Protein AF-A0A067BI91-F1 (afdb_monomer_lite)

Radius of gyration: 34.08 Å; chains: 1; bounding box: 49×47×97 Å

Organism: Saprolegnia parasitica (strain CBS 223.65) (NCBI:txid695850)

Secondary structure (DSSP, 8-state):
--THHHHHHHSSTT----S---HHHHHHHHHHHHHHT---SSPPPHHHHHHHHS-TTTSPPP---EEE-TTT--EEETTS--HHHHHHTTTT--

Sequence (94 aa):
MALQRLVTSVQMELAAHGACDHDHDHEADELNDALWHACPKSKVTPSRKKIRNNDPSKRLKNIVHLQSCEHCGTKKLRHRLCMDCFKKGTYFTS

InterPro domains:
  IPR002677 Large ribosomal subunit protein bL32 [PF01783] (38-90)
  IPR002677 Large ribosomal subunit protein bL32 [TIGR01031] (38-87)
  IPR011332 Zinc-binding ribosomal protein [SSF57829] (36-87)
  IPR051991 Mitochondrial ribosomal protein bL32 [PTHR21026] (31-88)

Structure (mmCIF, N/CA/C/O backbone):
data_AF-A0A067BI91-F1
#
_entry.id   AF-A0A067BI91-F1
#
loop_
_atom_site.group_PDB
_atom_site.id
_atom_site.type_symbol
_atom_site.label_atom_id
_atom_site.label_alt_id
_atom_site.label_comp_id
_atom_site.label_asym_id
_atom_site.label_entity_id
_atom_site.label_seq_id
_atom_site.pd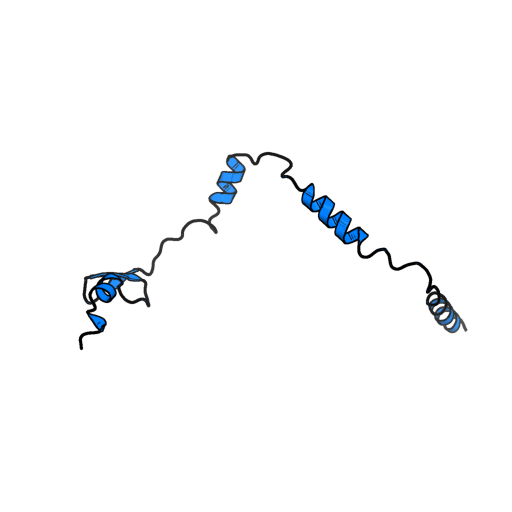bx_PDB_ins_code
_atom_site.Cartn_x
_atom_site.Cartn_y
_atom_site.Cartn_z
_atom_site.occupancy
_atom_site.B_iso_or_equiv
_atom_site.auth_seq_id
_atom_site.auth_comp_id
_atom_site.auth_asym_id
_atom_site.auth_atom_id
_atom_site.pdbx_PDB_model_num
ATOM 1 N N . MET A 1 1 ? -19.675 -14.318 -71.041 1.00 57.47 1 MET A N 1
ATOM 2 C CA . MET A 1 1 ? -19.027 -15.643 -71.198 1.00 57.47 1 MET A CA 1
ATOM 3 C C . MET A 1 1 ? -17.746 -15.827 -70.366 1.00 57.47 1 MET A C 1
ATOM 5 O O . MET A 1 1 ? -17.289 -16.955 -70.274 1.00 57.47 1 MET A O 1
ATOM 9 N N . ALA A 1 2 ? -17.176 -14.793 -69.721 1.00 53.91 2 ALA A N 1
ATOM 10 C CA . ALA A 1 2 ? -15.975 -14.950 -68.876 1.00 53.91 2 ALA A CA 1
ATOM 11 C C . ALA A 1 2 ? -16.267 -15.206 -67.377 1.00 53.91 2 ALA A C 1
ATOM 13 O O . ALA A 1 2 ? -15.486 -15.874 -66.712 1.00 53.91 2 ALA A O 1
ATOM 14 N N . LEU A 1 3 ? -17.407 -14.744 -66.849 1.00 53.44 3 LEU A N 1
ATOM 15 C CA . LEU A 1 3 ? -17.742 -14.864 -65.419 1.00 53.44 3 LEU A CA 1
ATOM 16 C C . LEU A 1 3 ? -18.234 -16.259 -64.986 1.00 53.44 3 LEU A C 1
ATOM 18 O O . LEU A 1 3 ? -18.089 -16.616 -63.824 1.00 53.44 3 LEU A O 1
ATOM 22 N N . GLN A 1 4 ? -18.740 -17.085 -65.910 1.00 54.03 4 GLN A N 1
ATOM 23 C CA . GLN A 1 4 ? -19.251 -18.423 -65.573 1.00 54.03 4 GLN A CA 1
ATOM 24 C C . GLN A 1 4 ? -18.133 -19.449 -65.288 1.00 54.03 4 GLN A C 1
ATOM 26 O O . GLN A 1 4 ? -18.400 -20.491 -64.701 1.00 54.03 4 GLN A O 1
ATOM 31 N N . ARG A 1 5 ? -16.882 -19.171 -65.688 1.00 51.62 5 ARG A N 1
ATOM 32 C CA . ARG A 1 5 ? -15.744 -20.102 -65.542 1.00 51.62 5 ARG A CA 1
ATOM 33 C C . ARG A 1 5 ? -15.028 -20.032 -64.190 1.00 51.62 5 ARG A C 1
ATOM 35 O O . ARG A 1 5 ? -14.362 -20.993 -63.829 1.00 51.62 5 ARG A O 1
ATOM 42 N N . LEU A 1 6 ? -15.168 -18.936 -63.441 1.00 50.12 6 LEU A N 1
ATOM 43 C CA . LEU A 1 6 ? -14.529 -18.797 -62.123 1.00 50.12 6 LEU A CA 1
ATOM 44 C C . LEU A 1 6 ? -15.299 -19.514 -61.009 1.00 50.12 6 LEU A C 1
ATOM 46 O O . LEU A 1 6 ? -14.712 -19.884 -60.001 1.00 50.12 6 LEU A O 1
ATOM 50 N N . VAL A 1 7 ? -16.600 -19.755 -61.189 1.00 51.25 7 VAL A N 1
ATOM 51 C CA . VAL A 1 7 ? -17.412 -20.446 -60.174 1.00 51.25 7 VAL A CA 1
ATOM 52 C C . VAL A 1 7 ? -17.100 -21.948 -60.160 1.00 51.25 7 VAL A C 1
ATOM 54 O O . VAL A 1 7 ? -17.040 -22.559 -59.101 1.00 51.25 7 VAL A O 1
ATOM 57 N N . THR A 1 8 ? -16.780 -22.538 -61.318 1.00 51.53 8 THR A N 1
ATOM 58 C CA . THR A 1 8 ? -16.455 -23.970 -61.428 1.00 51.53 8 THR A CA 1
ATOM 59 C C . THR A 1 8 ? -15.075 -24.349 -60.890 1.00 51.53 8 THR A C 1
ATOM 61 O O . THR A 1 8 ? -14.874 -25.511 -60.555 1.00 51.53 8 THR A O 1
ATOM 64 N N . SER A 1 9 ? -14.126 -23.411 -60.774 1.00 45.03 9 SER A N 1
ATOM 65 C CA . SER A 1 9 ? -12.812 -23.705 -60.179 1.00 45.03 9 SER A CA 1
ATOM 66 C C . SER A 1 9 ? -12.841 -23.750 -58.651 1.00 45.03 9 SER A C 1
ATOM 68 O O . SER A 1 9 ? -11.996 -24.403 -58.056 1.00 45.03 9 SER A O 1
ATOM 70 N N . VAL A 1 10 ? -13.819 -23.102 -58.008 1.00 47.78 10 VAL A N 1
ATOM 71 C CA . VAL A 1 10 ? -13.937 -23.090 -56.537 1.00 47.78 10 VAL A CA 1
ATOM 72 C C . VAL A 1 10 ? -14.549 -24.394 -56.003 1.00 47.78 10 VAL A C 1
ATOM 74 O O . VAL A 1 10 ? -14.347 -24.751 -54.849 1.00 47.78 10 VAL A O 1
ATOM 77 N N . GLN A 1 11 ? -15.271 -25.149 -56.837 1.00 43.09 11 GLN A N 1
ATOM 78 C CA . GLN A 1 11 ? -16.050 -26.313 -56.396 1.00 43.09 11 GLN A CA 1
ATOM 79 C C . GLN A 1 11 ? -15.328 -27.668 -56.466 1.00 43.09 11 GLN A C 1
ATOM 81 O O . GLN A 1 11 ? -15.901 -28.660 -56.023 1.00 43.09 11 GLN A O 1
ATOM 86 N N . MET A 1 12 ? -14.092 -27.737 -56.974 1.00 43.09 12 MET A N 1
ATOM 87 C CA . MET A 1 12 ? -13.351 -29.007 -57.086 1.00 43.09 12 MET A CA 1
ATOM 88 C C . MET A 1 12 ? -12.296 -29.259 -56.001 1.00 43.09 12 MET A C 1
ATOM 90 O O . MET A 1 12 ? -11.813 -30.382 -55.908 1.00 43.09 12 MET A O 1
ATOM 94 N N . GLU A 1 13 ? -11.978 -28.295 -55.137 1.00 39.12 13 GLU A N 1
ATOM 95 C CA . GLU A 1 13 ? -11.026 -28.537 -54.035 1.00 39.12 13 GLU A CA 1
ATOM 96 C C . GLU A 1 13 ? -11.694 -29.064 -52.752 1.00 39.12 13 GLU A C 1
ATOM 98 O O . GLU A 1 13 ? -11.017 -29.393 -51.785 1.00 39.12 13 GLU A O 1
ATOM 103 N N . LEU A 1 14 ? -13.024 -29.227 -52.748 1.00 46.72 14 LEU A N 1
ATOM 104 C CA . LEU A 1 14 ? -13.784 -29.711 -51.587 1.00 46.72 14 LEU A CA 1
ATOM 105 C C . LEU A 1 14 ? -13.893 -31.249 -51.494 1.00 46.72 14 LEU A C 1
ATOM 107 O O . LEU A 1 14 ? -14.705 -31.763 -50.729 1.00 46.72 14 LEU A O 1
ATOM 111 N N . ALA A 1 15 ? -13.110 -31.996 -52.280 1.00 40.41 15 ALA A N 1
ATOM 112 C CA . ALA A 1 15 ? -13.214 -33.455 -52.401 1.00 40.41 15 ALA A CA 1
ATOM 113 C C . ALA A 1 15 ? -11.900 -34.205 -52.107 1.00 40.41 15 ALA A C 1
ATOM 115 O O . ALA A 1 15 ? -11.644 -35.258 -52.685 1.00 40.41 15 ALA A O 1
ATOM 116 N N . ALA A 1 16 ? -11.085 -33.694 -51.183 1.00 43.66 16 ALA A N 1
ATOM 117 C CA . ALA A 1 16 ? -9.976 -34.437 -50.584 1.00 43.66 16 ALA A CA 1
ATOM 118 C C . ALA A 1 16 ? -10.272 -34.733 -49.104 1.00 43.66 16 ALA A C 1
ATOM 120 O O . ALA A 1 16 ? -9.571 -34.287 -48.203 1.00 43.66 16 ALA A O 1
ATOM 121 N N . HIS A 1 17 ? -11.340 -35.490 -48.848 1.00 45.12 17 HIS A N 1
ATOM 122 C CA . HIS A 1 17 ? -11.452 -36.234 -47.597 1.00 45.12 17 HIS A CA 1
ATOM 123 C C . HIS A 1 17 ? -10.584 -37.488 -47.720 1.00 45.12 17 HIS A C 1
ATOM 125 O O . HIS A 1 17 ? -10.907 -38.380 -48.504 1.00 45.12 17 HIS A O 1
ATOM 131 N N . GLY A 1 18 ? -9.494 -37.555 -46.953 1.00 46.97 18 GLY A N 1
ATOM 132 C CA . GLY A 1 18 ? -8.717 -38.786 -46.824 1.00 46.97 18 GLY A CA 1
ATOM 133 C C . GLY A 1 18 ? -7.242 -38.612 -46.473 1.00 46.97 18 GLY A C 1
ATOM 134 O O . GLY A 1 18 ? -6.405 -39.192 -47.155 1.00 46.97 18 GLY A O 1
ATOM 135 N N . ALA A 1 19 ? -6.913 -37.866 -45.418 1.00 47.53 19 ALA A N 1
ATOM 136 C CA . ALA A 1 19 ? -5.648 -38.038 -44.709 1.00 47.53 19 ALA A CA 1
ATOM 137 C C . ALA A 1 19 ? -5.907 -37.872 -43.206 1.00 47.53 19 ALA A C 1
ATOM 139 O O . ALA A 1 19 ? -6.515 -36.901 -42.777 1.00 47.53 19 ALA A O 1
ATOM 140 N N . CYS A 1 20 ? -5.530 -38.915 -42.479 1.00 43.09 20 CYS A N 1
ATOM 141 C CA . CYS A 1 20 ? -5.593 -39.146 -41.042 1.00 43.09 20 CYS A CA 1
ATOM 142 C C . CYS A 1 20 ? -5.629 -37.908 -40.125 1.00 43.09 20 CYS A C 1
ATOM 144 O O . CYS A 1 20 ? -4.644 -37.190 -39.998 1.00 43.09 20 CYS A O 1
ATOM 146 N N . ASP A 1 21 ? -6.721 -37.789 -39.367 1.00 44.50 21 ASP A N 1
ATOM 147 C CA . ASP A 1 21 ? -6.779 -37.100 -38.077 1.00 44.50 21 ASP A CA 1
ATOM 148 C C . ASP A 1 21 ? -5.805 -37.756 -37.071 1.00 44.50 21 ASP A C 1
ATOM 150 O O . ASP A 1 21 ? -6.188 -38.643 -36.305 1.00 44.50 21 ASP A O 1
ATOM 154 N N . HIS A 1 22 ? -4.532 -37.350 -37.083 1.00 49.22 22 HIS A N 1
ATOM 155 C CA . HIS A 1 22 ? -3.573 -37.623 -35.997 1.00 49.22 22 HIS A CA 1
ATOM 156 C C . HIS A 1 22 ? -2.941 -36.344 -35.409 1.00 49.22 22 HIS A C 1
ATOM 158 O O . HIS A 1 22 ? -2.153 -36.406 -34.472 1.00 49.22 22 HIS A O 1
ATOM 164 N N . ASP A 1 23 ? -3.321 -35.162 -35.896 1.00 49.44 23 ASP A N 1
ATOM 165 C CA . ASP A 1 23 ? -2.536 -33.940 -35.672 1.00 49.44 23 ASP A CA 1
ATOM 166 C C . ASP A 1 23 ? -3.041 -33.043 -34.523 1.00 49.44 23 ASP A C 1
ATOM 168 O O . ASP A 1 23 ? -2.582 -31.912 -34.380 1.00 49.44 23 ASP A O 1
ATOM 172 N N . HIS A 1 24 ? -3.984 -33.501 -33.689 1.00 54.44 24 HIS A N 1
ATOM 173 C CA . HIS A 1 24 ? -4.458 -32.702 -32.542 1.00 54.44 24 HIS A CA 1
ATOM 174 C C . HIS A 1 24 ? -3.714 -32.997 -31.231 1.00 54.44 24 HIS A C 1
ATOM 176 O O . HIS A 1 24 ? -3.632 -32.124 -30.368 1.00 54.44 24 HIS A O 1
ATOM 182 N N . ASP A 1 25 ? -3.135 -34.193 -31.098 1.00 55.44 25 ASP A N 1
ATOM 183 C CA . ASP A 1 25 ? -2.386 -34.596 -29.902 1.00 55.44 25 ASP A CA 1
ATOM 184 C C . ASP A 1 25 ? -0.916 -34.127 -29.958 1.00 55.44 25 ASP A C 1
ATOM 186 O O . ASP A 1 25 ? -0.338 -33.777 -28.931 1.00 55.44 25 ASP A O 1
ATOM 190 N N . HIS A 1 26 ? -0.331 -34.024 -31.159 1.00 59.59 26 HIS A N 1
ATOM 191 C CA . HIS A 1 26 ? 1.082 -33.664 -31.350 1.00 59.59 26 HIS A CA 1
ATOM 192 C C . HIS A 1 26 ? 1.382 -32.186 -31.025 1.00 59.59 26 HIS A C 1
ATOM 194 O O . HIS A 1 26 ? 2.365 -31.888 -30.354 1.00 59.59 26 HIS A O 1
ATOM 200 N N . GLU A 1 27 ? 0.502 -31.253 -31.406 1.00 62.22 27 GLU A N 1
ATOM 201 C CA . GLU A 1 27 ? 0.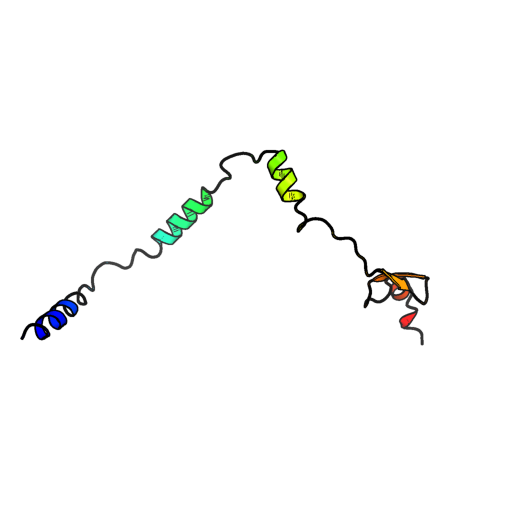646 -29.820 -31.080 1.00 62.22 27 GLU A CA 1
ATOM 202 C C . GLU A 1 27 ? 0.531 -29.547 -29.570 1.00 62.22 27 GLU A C 1
ATOM 204 O O . GLU A 1 27 ? 1.215 -28.680 -29.022 1.00 62.22 27 GLU A O 1
ATOM 209 N N . ALA A 1 28 ? -0.328 -30.295 -28.870 1.00 66.50 28 ALA A N 1
ATOM 210 C CA . ALA A 1 28 ? -0.478 -30.182 -27.422 1.00 66.50 28 ALA A CA 1
ATOM 211 C C . ALA A 1 28 ? 0.744 -30.738 -26.674 1.00 66.50 28 ALA A C 1
ATOM 213 O O . ALA A 1 28 ? 1.137 -30.169 -25.648 1.00 66.50 28 ALA A O 1
ATOM 214 N N . ASP A 1 29 ? 1.354 -31.810 -27.183 1.00 69.44 29 ASP A N 1
ATOM 215 C CA . ASP A 1 29 ? 2.600 -32.364 -26.652 1.00 69.44 29 ASP A CA 1
ATOM 216 C C . ASP A 1 29 ? 3.800 -31.438 -26.918 1.00 69.44 29 ASP A C 1
ATOM 218 O O . ASP A 1 29 ? 4.580 -31.184 -25.999 1.00 69.44 29 ASP A O 1
ATOM 222 N N . GLU A 1 30 ? 3.907 -30.827 -28.101 1.00 70.88 30 GLU A N 1
ATOM 223 C CA . GLU A 1 30 ? 4.961 -29.847 -28.418 1.00 70.88 30 GLU A CA 1
ATOM 224 C C . GLU A 1 30 ? 4.844 -28.552 -27.590 1.00 70.88 30 GLU A C 1
ATOM 226 O O . GLU A 1 30 ? 5.843 -28.023 -27.089 1.00 70.88 30 GLU A O 1
ATOM 231 N N . LEU A 1 31 ? 3.624 -28.043 -27.374 1.00 73.94 31 LEU A N 1
ATOM 232 C CA . LEU A 1 31 ? 3.372 -26.904 -26.478 1.00 73.94 31 LEU A CA 1
ATOM 233 C C . LEU A 1 31 ? 3.703 -27.230 -25.018 1.00 73.94 31 LEU A C 1
ATOM 235 O O . LEU A 1 31 ? 4.239 -26.376 -24.301 1.00 73.94 31 LEU A O 1
ATOM 239 N N . ASN A 1 32 ? 3.389 -28.447 -24.568 1.00 77.62 32 ASN A N 1
ATOM 240 C CA . ASN A 1 32 ? 3.777 -28.909 -23.239 1.00 77.62 32 ASN A CA 1
ATOM 241 C C . ASN A 1 32 ? 5.301 -28.986 -23.113 1.00 77.62 32 ASN A C 1
ATOM 243 O O . ASN A 1 32 ? 5.845 -28.474 -22.133 1.00 77.62 32 ASN A O 1
ATOM 247 N N . ASP A 1 33 ? 5.997 -29.544 -24.101 1.00 80.44 33 ASP A N 1
ATOM 248 C CA . ASP A 1 33 ? 7.460 -29.655 -24.113 1.00 80.44 33 ASP A CA 1
ATOM 249 C C . ASP A 1 33 ? 8.144 -28.274 -24.077 1.00 80.44 33 ASP A C 1
ATOM 251 O O . ASP A 1 33 ? 9.035 -28.010 -23.260 1.00 80.44 33 ASP A O 1
ATOM 255 N N . ALA A 1 34 ? 7.632 -27.314 -24.854 1.00 81.00 34 ALA A N 1
ATOM 256 C CA . ALA A 1 34 ? 8.091 -25.926 -24.821 1.00 81.00 34 ALA A CA 1
ATOM 257 C C . ALA A 1 34 ? 7.908 -25.268 -23.439 1.00 81.00 34 ALA A C 1
ATOM 259 O O . ALA A 1 34 ? 8.757 -24.479 -23.003 1.00 81.00 34 ALA A O 1
ATOM 260 N N . LEU A 1 35 ? 6.825 -25.592 -22.724 1.00 82.62 35 LEU A N 1
ATOM 261 C CA . LEU A 1 35 ? 6.567 -25.084 -21.377 1.00 82.62 35 LEU A CA 1
ATOM 262 C C . LEU A 1 35 ? 7.502 -25.714 -20.334 1.00 82.62 35 LEU A C 1
ATOM 264 O O . LEU A 1 35 ? 7.989 -25.002 -19.453 1.00 82.62 35 LEU A O 1
ATOM 268 N N . TRP A 1 36 ? 7.817 -27.008 -20.450 1.00 81.19 36 TRP A N 1
ATOM 269 C CA . TRP A 1 36 ? 8.789 -27.690 -19.580 1.00 81.19 36 TRP A CA 1
ATOM 270 C C . TRP A 1 36 ? 10.206 -27.127 -19.728 1.00 81.19 36 TRP A C 1
ATOM 272 O O . TRP A 1 36 ? 10.956 -27.047 -18.750 1.00 81.19 36 TRP A O 1
ATOM 282 N N . HIS A 1 37 ? 10.557 -26.654 -20.923 1.00 84.19 37 HIS A N 1
ATOM 283 C CA . HIS A 1 37 ? 11.833 -25.994 -21.198 1.00 84.19 37 HIS A CA 1
ATOM 284 C C . HIS A 1 37 ? 11.838 -24.481 -20.929 1.00 84.19 37 HIS A C 1
ATOM 286 O O . HIS A 1 37 ? 12.894 -23.838 -21.018 1.00 84.19 37 HIS A O 1
ATOM 292 N N . ALA A 1 38 ? 10.702 -23.894 -20.539 1.00 87.69 38 ALA A N 1
ATOM 293 C CA . ALA A 1 38 ? 10.584 -22.472 -20.238 1.00 87.69 38 ALA A CA 1
ATOM 294 C C . ALA A 1 38 ? 11.239 -22.122 -18.888 1.00 87.69 38 ALA A C 1
ATOM 296 O O . ALA A 1 38 ? 10.594 -21.919 -17.861 1.00 87.69 38 ALA A O 1
ATOM 297 N N . CYS A 1 39 ? 12.562 -21.993 -18.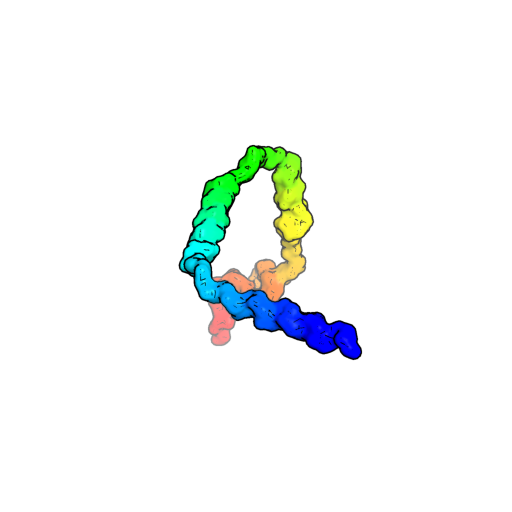894 1.00 89.12 39 CYS A N 1
ATOM 298 C CA . CYS A 1 39 ? 13.337 -21.492 -17.765 1.00 89.12 39 CYS A CA 1
ATOM 299 C C . CYS A 1 39 ? 13.724 -20.018 -17.989 1.00 89.12 39 CYS A C 1
ATOM 301 O O . CYS A 1 39 ? 14.080 -19.634 -19.109 1.00 89.12 39 CYS A O 1
ATOM 303 N N . PRO A 1 40 ? 13.716 -19.159 -16.947 1.00 91.31 40 PRO A N 1
ATOM 304 C CA . PRO A 1 40 ? 14.289 -17.824 -17.046 1.00 91.31 40 PRO A CA 1
ATOM 305 C C . PRO A 1 40 ? 15.730 -17.888 -17.565 1.00 91.31 40 PRO A C 1
ATOM 307 O O . PRO A 1 40 ? 16.628 -18.385 -16.889 1.00 91.31 40 PRO A O 1
ATOM 310 N N . LYS A 1 41 ? 15.962 -17.343 -18.764 1.00 91.94 41 LYS A N 1
ATOM 311 C CA . LYS A 1 41 ? 17.260 -17.448 -19.447 1.00 91.94 41 LYS A CA 1
ATOM 312 C C . LYS A 1 41 ? 18.423 -16.861 -18.642 1.00 91.94 41 LYS A C 1
ATOM 314 O O . LYS A 1 41 ? 19.559 -17.303 -18.786 1.00 91.94 41 LYS A O 1
ATOM 319 N N . SER A 1 42 ? 18.162 -15.837 -17.829 1.00 93.81 42 SER A N 1
ATOM 320 C CA . SER A 1 42 ? 19.189 -15.161 -17.043 1.00 93.81 42 SER A CA 1
ATOM 321 C C . SER A 1 42 ? 18.646 -14.557 -15.750 1.00 93.81 42 SER A C 1
ATOM 323 O O . SER A 1 42 ? 17.452 -14.288 -15.583 1.00 93.81 42 SER A O 1
ATOM 325 N N . LYS A 1 43 ? 19.558 -14.323 -14.805 1.00 95.06 43 LYS A N 1
ATOM 326 C CA . LYS A 1 43 ? 19.249 -13.688 -13.525 1.00 95.06 43 LYS A CA 1
ATOM 327 C C . LYS A 1 43 ? 18.865 -12.222 -13.729 1.00 95.06 43 LYS A C 1
ATOM 329 O O . LYS A 1 43 ? 19.626 -11.433 -14.283 1.00 95.06 43 LYS A O 1
ATOM 334 N N . VAL A 1 44 ? 17.717 -11.824 -13.183 1.00 96.62 44 VAL A N 1
ATOM 335 C CA . VAL A 1 44 ? 17.289 -10.417 -13.176 1.00 96.62 44 VAL A CA 1
ATOM 336 C C . VAL A 1 44 ? 18.202 -9.597 -12.264 1.00 96.62 44 VAL A C 1
ATOM 338 O O . VAL A 1 44 ? 18.419 -9.951 -11.102 1.00 96.62 44 VAL A O 1
ATOM 341 N N . THR A 1 45 ? 18.714 -8.475 -12.772 1.00 97.06 45 THR A N 1
ATOM 342 C CA . THR A 1 45 ? 19.600 -7.598 -11.998 1.00 97.06 45 THR A CA 1
ATOM 343 C C . THR A 1 45 ? 18.876 -6.985 -10.788 1.00 97.06 45 THR A C 1
ATOM 345 O O . THR A 1 45 ? 17.668 -6.715 -10.856 1.00 97.06 45 THR A O 1
ATOM 348 N N . PRO A 1 46 ? 19.588 -6.702 -9.678 1.00 97.19 46 PRO A N 1
ATOM 349 C CA . PRO A 1 46 ? 18.983 -6.081 -8.498 1.00 97.19 46 PRO A CA 1
ATOM 350 C C . PRO A 1 46 ? 18.262 -4.761 -8.806 1.00 97.19 46 PRO A C 1
ATOM 352 O O . PRO A 1 46 ? 17.178 -4.523 -8.278 1.00 97.19 46 PRO A O 1
ATOM 355 N N . SER A 1 47 ? 18.810 -3.945 -9.716 1.00 97.12 47 SER A N 1
ATOM 356 C CA . SER A 1 47 ? 18.194 -2.689 -10.170 1.00 97.12 47 SER A CA 1
ATOM 357 C C . SER A 1 47 ? 16.816 -2.919 -10.811 1.00 97.12 47 SER A C 1
ATOM 359 O O . SER A 1 47 ? 15.821 -2.333 -10.380 1.00 97.12 47 SER A O 1
ATOM 361 N N . ARG A 1 48 ? 16.712 -3.868 -11.754 1.00 95.62 48 ARG A N 1
ATOM 362 C CA . ARG A 1 48 ? 15.438 -4.218 -12.410 1.00 95.62 48 ARG A CA 1
ATOM 363 C C . ARG A 1 48 ? 14.414 -4.776 -11.421 1.00 95.62 48 ARG A C 1
ATOM 365 O O . ARG A 1 48 ? 13.240 -4.411 -11.477 1.00 95.62 48 ARG A O 1
ATOM 372 N N . LYS A 1 49 ? 14.851 -5.616 -10.476 1.00 96.56 49 LYS A N 1
ATOM 373 C CA . LYS A 1 49 ? 13.984 -6.129 -9.401 1.00 96.56 49 LYS A CA 1
ATOM 374 C C . LYS A 1 49 ? 13.476 -4.995 -8.505 1.00 96.56 49 LYS A C 1
ATOM 376 O O . LYS A 1 49 ? 12.294 -4.980 -8.169 1.00 96.56 49 LYS A O 1
ATOM 381 N N . LYS A 1 50 ? 14.338 -4.034 -8.154 1.00 95.75 50 LYS A N 1
ATOM 382 C CA . LYS A 1 50 ? 13.984 -2.874 -7.324 1.00 95.75 50 LYS A CA 1
ATOM 383 C C . LYS A 1 50 ? 12.916 -2.013 -7.994 1.00 95.75 50 LYS A C 1
ATOM 385 O O . LYS A 1 50 ? 11.937 -1.690 -7.332 1.00 95.75 50 LYS A O 1
ATOM 390 N N . ILE A 1 51 ? 13.058 -1.701 -9.280 1.00 95.38 51 ILE A N 1
ATOM 391 C CA . ILE A 1 51 ? 12.064 -0.914 -10.031 1.00 95.38 51 ILE A CA 1
ATOM 392 C C . ILE A 1 51 ? 10.718 -1.649 -10.069 1.00 95.38 51 ILE A C 1
ATOM 394 O O . ILE A 1 51 ? 9.708 -1.101 -9.644 1.00 95.38 51 ILE A O 1
ATOM 398 N N . ARG A 1 52 ? 10.711 -2.929 -10.467 1.00 94.81 52 ARG A N 1
ATOM 399 C CA . ARG A 1 52 ? 9.480 -3.735 -10.565 1.00 94.81 52 ARG A CA 1
ATOM 400 C C . ARG A 1 52 ? 8.737 -3.885 -9.234 1.00 94.81 52 ARG A C 1
ATOM 402 O O . ARG A 1 52 ? 7.513 -4.037 -9.242 1.00 94.81 52 ARG A O 1
ATOM 409 N N . ASN A 1 53 ? 9.467 -3.920 -8.120 1.00 94.25 53 ASN A N 1
ATOM 410 C CA . ASN A 1 53 ? 8.891 -4.080 -6.786 1.00 94.25 53 ASN A CA 1
ATOM 411 C C . ASN A 1 53 ? 8.440 -2.748 -6.169 1.00 94.25 53 ASN A C 1
ATOM 413 O O . ASN A 1 53 ? 7.476 -2.747 -5.414 1.00 94.25 53 ASN A O 1
ATOM 417 N N . ASN A 1 54 ? 9.111 -1.636 -6.486 1.00 93.12 54 ASN A N 1
ATOM 418 C CA . ASN A 1 54 ? 8.772 -0.301 -5.975 1.00 93.12 54 ASN A CA 1
ATOM 419 C C . ASN A 1 54 ? 7.835 0.487 -6.902 1.00 93.12 54 ASN A C 1
ATOM 421 O O . ASN A 1 54 ? 7.630 1.680 -6.686 1.00 93.12 54 ASN A O 1
ATOM 425 N N . ASP A 1 55 ? 7.276 -0.166 -7.921 1.00 94.94 55 ASP A N 1
ATOM 426 C CA . ASP A 1 55 ? 6.269 0.424 -8.794 1.00 94.94 55 ASP A CA 1
ATOM 427 C C . ASP A 1 55 ? 5.128 1.050 -7.956 1.00 94.94 55 ASP A C 1
ATOM 429 O O . ASP A 1 55 ? 4.619 0.390 -7.037 1.00 94.94 55 ASP A O 1
ATOM 433 N N . PRO A 1 56 ? 4.702 2.297 -8.241 1.00 91.94 56 PRO A N 1
ATOM 434 C CA . PRO A 1 56 ? 3.653 2.983 -7.484 1.00 91.94 56 PRO A CA 1
ATOM 435 C C . PRO A 1 56 ? 2.344 2.195 -7.367 1.00 91.94 56 PRO A C 1
ATOM 437 O O . PRO A 1 56 ? 1.619 2.360 -6.385 1.00 91.94 56 PRO A O 1
ATOM 440 N N . SER A 1 57 ? 2.061 1.319 -8.330 1.00 91.81 57 SER A N 1
ATOM 441 C CA . SER A 1 57 ? 0.869 0.468 -8.366 1.00 91.81 57 SER A CA 1
ATOM 442 C C . SER A 1 57 ? 0.894 -0.619 -7.291 1.00 91.81 57 SER A C 1
ATOM 444 O O . SER A 1 57 ? -0.156 -0.998 -6.778 1.00 91.81 57 SER A O 1
ATOM 446 N N . LYS A 1 58 ? 2.088 -1.110 -6.935 1.00 90.50 58 LYS A N 1
ATOM 447 C CA . LYS A 1 58 ? 2.299 -2.174 -5.935 1.00 90.50 58 LYS A CA 1
ATOM 448 C C . LYS A 1 58 ? 2.621 -1.633 -4.549 1.00 90.50 58 LYS A C 1
ATOM 450 O O . LYS A 1 58 ? 2.635 -2.387 -3.578 1.00 90.50 58 LYS A O 1
ATOM 455 N N . ARG A 1 59 ? 2.923 -0.339 -4.447 1.00 91.81 59 ARG A N 1
ATOM 456 C CA . ARG A 1 59 ? 3.255 0.294 -3.177 1.00 91.81 59 ARG A CA 1
ATOM 457 C C . ARG A 1 59 ? 2.029 0.323 -2.267 1.00 91.81 59 ARG A C 1
ATOM 459 O O . ARG A 1 59 ? 0.925 0.640 -2.707 1.00 91.81 59 ARG A O 1
ATOM 466 N N . LEU A 1 60 ? 2.243 0.030 -0.985 1.00 91.56 60 LEU A N 1
ATOM 467 C CA . LEU A 1 60 ? 1.191 0.119 0.019 1.00 91.56 60 LEU A CA 1
ATOM 468 C C . LEU A 1 60 ? 0.675 1.561 0.083 1.00 91.56 60 LEU A C 1
ATOM 470 O O . LEU A 1 60 ? 1.421 2.490 0.399 1.00 91.56 60 LEU A O 1
ATOM 474 N N . LYS A 1 61 ? -0.599 1.743 -0.267 1.00 90.75 61 LYS A N 1
ATOM 475 C CA . LYS A 1 61 ? -1.273 3.038 -0.191 1.00 90.75 61 LYS A CA 1
ATOM 476 C C . LYS A 1 61 ? -1.690 3.288 1.253 1.00 90.75 61 LYS A C 1
ATOM 478 O O . LYS A 1 61 ? -2.199 2.390 1.921 1.00 90.75 61 LYS A O 1
ATOM 483 N N . ASN A 1 62 ? -1.497 4.516 1.719 1.00 90.94 62 ASN A N 1
ATOM 484 C CA . ASN A 1 62 ? -1.904 4.903 3.064 1.00 90.94 62 ASN A CA 1
ATOM 485 C C . ASN A 1 62 ? -3.429 4.811 3.209 1.00 90.94 62 ASN A C 1
ATOM 487 O O . ASN A 1 62 ? -4.179 5.283 2.351 1.00 90.94 62 ASN A O 1
ATOM 491 N N . ILE A 1 63 ? -3.886 4.222 4.313 1.00 90.94 63 ILE A N 1
ATOM 492 C CA . ILE A 1 63 ? -5.311 4.087 4.608 1.00 90.94 63 ILE A CA 1
ATOM 493 C C . ILE A 1 63 ? -5.813 5.416 5.182 1.00 90.94 63 ILE A C 1
ATOM 495 O O . ILE A 1 63 ? -5.534 5.753 6.328 1.00 90.94 63 ILE A O 1
ATOM 499 N N . VAL A 1 64 ? -6.563 6.175 4.383 1.00 91.69 64 VAL A N 1
ATOM 500 C CA . VAL A 1 64 ? -7.098 7.496 4.779 1.00 91.69 64 VAL A CA 1
ATOM 501 C C . VAL A 1 64 ? -8.428 7.421 5.534 1.00 91.69 64 VAL A C 1
ATOM 503 O O . VAL A 1 64 ? -8.844 8.378 6.176 1.00 91.69 64 VAL A O 1
ATOM 506 N N . HIS A 1 65 ? -9.119 6.284 5.473 1.00 90.69 65 HIS A N 1
ATOM 507 C CA . HIS A 1 65 ? -10.486 6.125 5.977 1.00 90.69 65 HIS A CA 1
ATOM 508 C C . HIS A 1 65 ? -10.549 5.527 7.394 1.00 90.69 65 HIS A C 1
ATOM 510 O O . HIS A 1 65 ? -11.448 4.740 7.702 1.00 90.69 65 HIS A O 1
ATOM 516 N N . LEU A 1 66 ? -9.606 5.906 8.262 1.00 92.00 66 LEU A N 1
ATOM 517 C CA . LEU A 1 66 ? -9.662 5.609 9.696 1.00 92.00 66 LEU A CA 1
ATOM 518 C C . LEU A 1 66 ? -10.513 6.670 10.400 1.00 92.00 66 LEU A C 1
ATOM 520 O O . LEU A 1 66 ? -10.311 7.862 10.186 1.00 92.00 66 LEU A O 1
ATOM 524 N N . GLN A 1 67 ? -11.464 6.242 11.223 1.00 90.19 67 GLN A N 1
ATOM 525 C CA . GLN A 1 67 ? -12.345 7.093 12.031 1.00 90.19 67 GLN A CA 1
ATOM 526 C C . GLN A 1 67 ? -12.280 6.631 13.491 1.00 90.19 67 GLN A C 1
ATOM 528 O O . GLN A 1 67 ? -11.995 5.462 13.746 1.00 90.19 67 GLN A O 1
ATOM 533 N N . SER A 1 68 ? -12.526 7.507 14.461 1.00 91.94 68 SER A N 1
ATOM 534 C CA . SER A 1 68 ? -12.643 7.097 15.866 1.00 91.94 68 SER A CA 1
ATOM 535 C C . SER A 1 68 ? -13.959 6.348 16.108 1.00 91.94 68 SER A C 1
ATOM 537 O O . SER A 1 68 ? -14.986 6.622 15.487 1.00 91.94 68 SER A O 1
ATOM 539 N N . CYS A 1 69 ? -13.931 5.349 16.986 1.00 90.69 69 CYS A N 1
ATOM 540 C CA . CYS A 1 69 ? -15.136 4.697 17.482 1.00 90.69 69 CYS A CA 1
ATOM 541 C C . CYS A 1 69 ? -15.828 5.581 18.528 1.00 90.69 69 CYS A C 1
ATOM 543 O O . CYS A 1 69 ? -15.165 6.099 19.420 1.00 90.69 69 CYS A O 1
ATOM 545 N N . GLU A 1 70 ? -17.154 5.690 18.458 1.00 85.94 70 GLU A N 1
ATOM 546 C CA . GLU A 1 70 ? -17.967 6.505 19.375 1.00 85.94 70 GLU A CA 1
ATOM 547 C C . GLU A 1 70 ? -17.975 5.979 20.819 1.00 85.94 70 GLU A C 1
ATOM 549 O O . GLU A 1 70 ? -18.070 6.768 21.749 1.00 85.94 70 GLU A O 1
ATOM 554 N N . HIS A 1 71 ? -17.825 4.666 21.030 1.00 87.50 71 HIS A N 1
ATOM 555 C CA . HIS A 1 71 ? -17.895 4.079 22.376 1.00 87.50 71 HIS A CA 1
ATOM 556 C C . HIS A 1 71 ? -16.535 3.996 23.077 1.00 87.50 71 HIS A C 1
ATOM 558 O 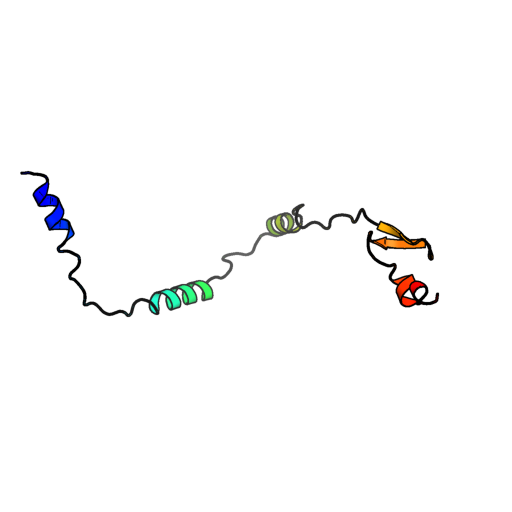O . HIS A 1 71 ? -16.422 4.302 24.258 1.00 87.50 71 HIS A O 1
ATOM 564 N N . CYS A 1 72 ? -15.498 3.532 22.373 1.00 89.00 72 CYS A N 1
ATOM 565 C CA . CYS A 1 72 ? -14.183 3.256 22.966 1.00 89.00 72 CYS A CA 1
ATOM 566 C C . CYS A 1 72 ? -13.079 4.223 22.527 1.00 89.00 72 CYS A C 1
ATOM 568 O O . CYS A 1 72 ? -11.962 4.121 23.025 1.00 89.00 72 CYS A O 1
ATOM 570 N N . GLY A 1 73 ? -13.334 5.097 21.549 1.00 88.75 73 GLY A N 1
ATOM 571 C CA . GLY A 1 73 ? -12.328 6.011 21.005 1.00 88.75 73 GLY A CA 1
ATOM 572 C C . GLY A 1 73 ? -11.234 5.355 20.150 1.00 88.75 73 GLY A C 1
ATOM 573 O O . GLY A 1 73 ? -10.449 6.074 19.531 1.00 88.75 73 GLY A O 1
ATOM 574 N N . THR A 1 74 ? -11.170 4.018 20.045 1.00 91.75 74 THR A N 1
ATOM 575 C CA . THR A 1 74 ? -10.171 3.348 19.193 1.00 91.75 74 THR A CA 1
ATOM 576 C C . THR A 1 74 ? -10.462 3.574 17.710 1.00 91.75 74 THR A C 1
ATOM 578 O O . THR A 1 74 ? -11.608 3.764 17.292 1.00 91.75 74 THR A O 1
ATOM 581 N N . LYS A 1 75 ? -9.405 3.617 16.888 1.00 91.50 75 LYS A N 1
ATOM 582 C CA . LYS A 1 75 ? -9.538 3.871 15.449 1.00 91.50 75 LYS A CA 1
ATOM 583 C C . LYS A 1 75 ? -10.122 2.639 14.757 1.00 91.50 75 LYS A C 1
ATOM 585 O O . LYS A 1 75 ? -9.532 1.564 14.793 1.00 91.50 75 LYS A O 1
ATOM 590 N N . LYS A 1 76 ? -11.251 2.821 14.079 1.00 92.25 76 LYS A N 1
ATOM 591 C CA . LYS A 1 76 ? -11.922 1.828 13.236 1.00 92.25 76 LYS A CA 1
ATOM 592 C C . LYS A 1 76 ? -11.858 2.231 11.762 1.00 92.25 76 LYS A C 1
ATOM 594 O O . LYS A 1 76 ? -11.660 3.398 11.423 1.00 92.25 76 LYS A O 1
ATOM 599 N N . LEU A 1 77 ? -12.045 1.258 10.874 1.00 92.50 77 LEU A N 1
ATOM 600 C CA . LEU A 1 77 ? -12.250 1.522 9.449 1.00 92.50 77 LEU A CA 1
ATOM 601 C C . LEU A 1 77 ? -13.668 2.057 9.214 1.00 92.50 77 LEU A C 1
ATOM 603 O O . LEU A 1 77 ? -14.617 1.645 9.884 1.00 92.50 77 LEU A O 1
ATOM 607 N N . ARG A 1 78 ? -13.825 2.945 8.228 1.00 90.06 78 ARG A N 1
ATOM 608 C CA . ARG A 1 78 ? -15.146 3.397 7.772 1.00 90.06 78 ARG A CA 1
ATOM 60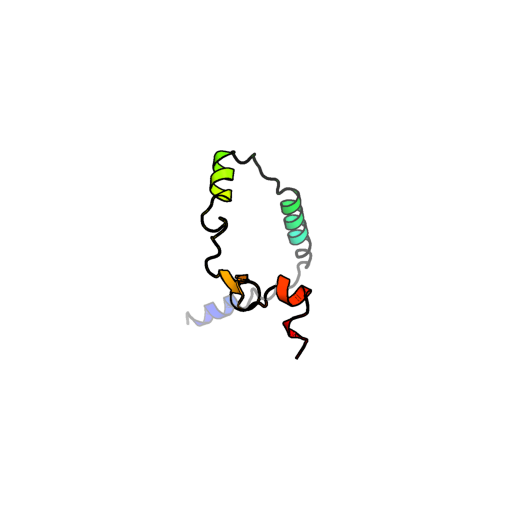9 C C . ARG A 1 78 ? -15.996 2.193 7.317 1.00 90.06 78 ARG A C 1
ATOM 611 O O . ARG A 1 78 ? -15.493 1.318 6.617 1.00 90.06 78 ARG A O 1
ATOM 618 N N . HIS A 1 79 ? -17.267 2.163 7.723 1.00 91.31 79 HIS A N 1
ATOM 619 C CA . HIS A 1 79 ? -18.245 1.091 7.451 1.00 91.31 79 HIS A CA 1
ATOM 620 C C . HIS A 1 79 ? -17.961 -0.281 8.094 1.00 91.31 79 HIS A C 1
ATOM 622 O O . HIS A 1 79 ? -18.555 -1.278 7.692 1.00 91.31 79 HIS A O 1
ATOM 628 N N . ARG A 1 80 ? -17.081 -0.365 9.100 1.00 89.88 80 ARG A N 1
ATOM 629 C CA . ARG A 1 80 ? -16.924 -1.577 9.923 1.00 89.88 80 ARG A CA 1
ATOM 630 C C . ARG A 1 80 ? -17.221 -1.287 11.388 1.00 89.88 80 ARG A C 1
ATOM 632 O O . ARG A 1 80 ? -16.939 -0.193 11.881 1.00 89.88 80 ARG A O 1
ATOM 639 N N . LEU A 1 81 ? -17.752 -2.289 12.089 1.00 88.81 81 LEU A N 1
ATOM 640 C CA . LEU A 1 81 ? -17.857 -2.264 13.547 1.00 88.81 81 LEU A CA 1
ATOM 641 C C . LEU A 1 81 ? -16.456 -2.242 14.167 1.00 88.81 81 LEU A C 1
ATOM 643 O O . LEU A 1 81 ? -15.500 -2.783 13.605 1.00 88.81 81 LEU A O 1
ATOM 647 N N . CYS A 1 82 ? -16.328 -1.600 15.326 1.00 91.31 82 CYS A N 1
ATOM 648 C CA . CYS A 1 82 ? -15.071 -1.614 16.059 1.00 91.31 82 CYS A CA 1
ATOM 649 C C . CYS A 1 82 ? -14.799 -3.029 16.586 1.00 91.31 82 CYS A C 1
ATOM 651 O O . CYS A 1 82 ? -15.638 -3.589 17.291 1.00 91.31 82 CYS A O 1
ATOM 653 N N . MET A 1 83 ? -13.626 -3.588 16.268 1.00 87.75 83 MET A N 1
ATOM 654 C CA . MET A 1 83 ? -13.242 -4.937 16.703 1.00 87.75 83 MET A CA 1
ATOM 655 C C . MET A 1 83 ? -13.173 -5.047 18.233 1.00 87.75 83 MET A C 1
ATOM 657 O O . MET A 1 83 ? -13.580 -6.063 18.790 1.00 87.75 83 MET A O 1
ATOM 661 N N . ASP A 1 84 ? -12.730 -3.989 18.919 1.00 90.06 84 ASP A N 1
ATOM 662 C CA . ASP A 1 84 ? -12.618 -3.977 20.381 1.00 90.06 84 ASP A CA 1
ATOM 663 C C . ASP A 1 84 ? -13.992 -3.982 21.058 1.00 90.06 84 ASP A C 1
ATOM 665 O O . ASP A 1 84 ? -14.225 -4.738 22.000 1.00 90.06 84 ASP A O 1
ATOM 669 N N . CYS A 1 85 ? -14.921 -3.159 20.565 1.00 88.38 85 CYS A N 1
ATOM 670 C CA . CYS A 1 85 ? -16.297 -3.111 21.065 1.00 88.38 85 CYS A CA 1
ATOM 671 C C . CYS A 1 85 ? -17.068 -4.390 20.728 1.00 88.38 85 CYS A C 1
ATOM 673 O O . CYS A 1 85 ? -17.821 -4.889 21.561 1.00 88.38 85 CYS A O 1
ATOM 675 N N . PHE A 1 86 ? -16.837 -4.957 19.540 1.00 89.50 86 PHE A N 1
ATOM 676 C CA . PHE A 1 86 ? -17.417 -6.239 19.150 1.00 89.50 86 PHE A CA 1
ATOM 677 C C . PHE A 1 86 ? -16.963 -7.358 20.092 1.00 89.50 86 PHE A C 1
ATOM 679 O O . PHE A 1 86 ? -17.792 -8.100 20.607 1.00 89.50 86 PHE A O 1
ATOM 686 N N . LYS A 1 87 ? -15.661 -7.426 20.400 1.00 89.12 87 LYS A N 1
ATOM 687 C CA . LYS A 1 87 ? -15.106 -8.429 21.320 1.00 89.12 87 LYS A CA 1
ATOM 688 C C . LYS A 1 87 ? -15.643 -8.298 22.746 1.00 89.12 87 LYS A C 1
ATOM 690 O O . LYS A 1 87 ? -15.808 -9.302 23.426 1.00 89.12 87 LYS A O 1
ATOM 695 N N . LYS A 1 88 ? -15.912 -7.070 23.193 1.00 86.69 88 LYS A N 1
ATOM 696 C CA . LYS A 1 88 ? -16.499 -6.788 24.512 1.00 86.69 88 LYS A CA 1
ATOM 697 C C . LYS A 1 88 ? -18.011 -7.037 24.573 1.00 86.69 88 LYS A C 1
ATOM 699 O O . LYS A 1 88 ? -18.569 -6.993 25.660 1.00 86.69 88 LYS A O 1
ATOM 704 N N . GLY A 1 89 ? -18.673 -7.267 23.438 1.00 85.12 89 GLY A N 1
ATOM 705 C CA . GLY A 1 89 ? -20.115 -7.509 23.382 1.00 85.12 89 GLY A CA 1
ATOM 706 C C . GLY A 1 89 ? -20.987 -6.268 23.607 1.00 85.12 89 GLY A C 1
ATOM 707 O O . GLY A 1 89 ? -22.198 -6.400 23.749 1.00 85.12 89 GLY A O 1
ATOM 708 N N . THR A 1 90 ? -20.414 -5.059 23.590 1.00 81.31 90 THR A N 1
ATOM 709 C CA . THR A 1 90 ? -21.126 -3.820 23.967 1.00 81.31 90 THR A CA 1
ATOM 710 C C . THR A 1 90 ? -22.256 -3.434 23.013 1.00 81.31 90 THR A C 1
ATOM 712 O O . THR A 1 90 ? -23.102 -2.630 23.371 1.00 81.31 90 THR A O 1
ATOM 715 N N . TYR A 1 91 ? -22.259 -3.965 21.788 1.00 79.12 91 TYR A N 1
ATOM 716 C CA . TYR A 1 91 ? -23.311 -3.706 20.799 1.00 79.12 91 TYR A CA 1
ATOM 717 C C . TYR A 1 91 ? -24.542 -4.610 20.960 1.00 79.12 91 TYR A C 1
ATOM 719 O O . TYR A 1 91 ? -25.566 -4.336 20.346 1.00 79.12 91 TYR A O 1
ATOM 727 N N . PHE A 1 92 ? -24.437 -5.695 21.735 1.00 79.38 92 PHE A N 1
ATOM 728 C CA . PHE A 1 92 ? -25.488 -6.714 21.851 1.00 79.38 92 PHE A CA 1
ATOM 729 C C . PHE A 1 92 ? -26.293 -6.608 23.145 1.00 79.38 92 PHE A C 1
ATOM 731 O O . PHE A 1 92 ? -27.384 -7.159 23.234 1.00 79.38 92 PHE A O 1
ATOM 738 N N . THR A 1 93 ? -25.768 -5.905 24.144 1.00 66.56 93 THR A N 1
ATOM 739 C CA . THR A 1 93 ? -26.465 -5.648 25.403 1.00 66.56 93 THR A CA 1
ATOM 740 C C . THR A 1 93 ? -27.307 -4.384 25.247 1.0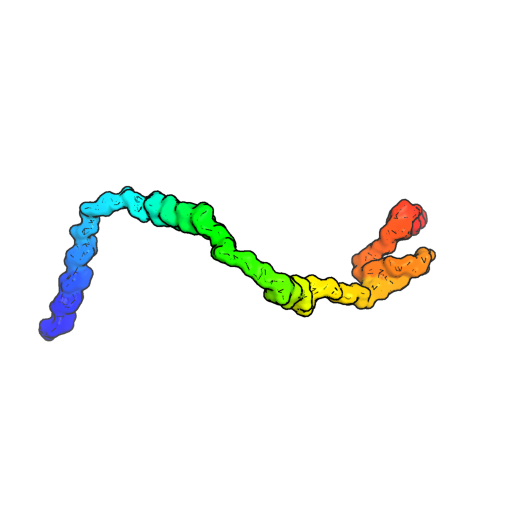0 66.56 93 THR A C 1
ATOM 742 O O . THR A 1 93 ? -26.817 -3.283 25.503 1.00 66.56 93 THR A O 1
ATOM 745 N N . SER A 1 94 ? -28.528 -4.548 24.731 1.00 54.53 94 SER A N 1
ATOM 746 C CA . SER A 1 94 ? -29.602 -3.542 24.820 1.00 54.53 94 SER A CA 1
ATOM 747 C C . SER A 1 94 ? -30.354 -3.717 26.130 1.00 54.53 94 SER A C 1
ATOM 749 O O . SER A 1 94 ? -30.587 -4.893 26.487 1.00 54.53 94 SER A O 1
#

Foldseek 3Di:
DPVVVVVVVVPPVPPPDDDDPPPPVVVVVVVVVVVVVPDDPDDDDPVNVVCVCVPPVNDDDDQPQWDADPPPRDTDGPPDDDPVCVVVCVVPPD

pLDDT: mean 76.81, std 19.06, range [39.12, 97.19]